Protein AF-A0A2P2BN12-F1 (afdb_monomer_lite)

Secondary structure (DSSP, 8-state):
-HHHHHHHHHHHHHHHHHHTTS-SS-HHHHHHHHHHHHHHHHHHHHHHHHHHHHHH--STTHHHHHHHHHHHHHHSHHHHHH-TTHHHHHHHHHHHHHHHHHH-

pLDDT: mean 90.37, std 5.77, range [67.19, 96.44]

Sequence (104 aa):
MLHRLGSMLFLLAIITYFFKYLKFINNKLILKLHILTGSLGSLAMIVYSITDYIKDKEVTILPVGIASLLIILSGTNKVRKKYKWLHLMSVIGFAVALAYHIIN

Structure (mmCIF, N/CA/C/O backbone):
data_AF-A0A2P2BN12-F1
#
_entry.id   AF-A0A2P2BN12-F1
#
loop_
_atom_site.group_PDB
_atom_site.id
_atom_site.type_symbol
_atom_site.label_atom_id
_atom_site.label_alt_id
_atom_site.label_comp_id
_atom_site.label_asym_id
_atom_site.label_entity_id
_atom_site.label_seq_id
_atom_site.pdbx_PDB_ins_code
_atom_site.Cartn_x
_atom_site.Cartn_y
_atom_site.Cartn_z
_atom_site.occupancy
_atom_site.B_iso_or_equiv
_atom_site.auth_seq_id
_atom_site.auth_comp_id
_atom_site.auth_asym_id
_atom_site.auth_atom_id
_atom_site.pdbx_PDB_model_num
ATOM 1 N N . MET A 1 1 ? 13.279 -8.973 -4.297 1.00 79.75 1 MET A N 1
ATOM 2 C CA . MET A 1 1 ? 13.030 -9.199 -2.847 1.00 79.75 1 MET A CA 1
ATOM 3 C C . MET A 1 1 ? 11.955 -8.263 -2.292 1.00 79.75 1 MET A C 1
ATOM 5 O O . MET A 1 1 ? 11.082 -8.743 -1.581 1.00 79.75 1 MET A O 1
ATOM 9 N N . LEU A 1 2 ? 11.973 -6.971 -2.651 1.00 84.56 2 LEU A N 1
ATOM 10 C CA . LEU A 1 2 ? 10.988 -5.975 -2.198 1.00 84.56 2 LEU A CA 1
ATOM 11 C C . LEU A 1 2 ? 9.535 -6.320 -2.561 1.00 84.56 2 LEU A C 1
ATOM 13 O O . LEU A 1 2 ? 8.687 -6.241 -1.681 1.00 84.56 2 LEU A O 1
ATOM 17 N N . HIS A 1 3 ? 9.270 -6.800 -3.785 1.00 85.00 3 HIS A N 1
ATOM 18 C CA . HIS A 1 3 ? 7.950 -7.310 -4.185 1.00 85.00 3 HIS A CA 1
ATOM 19 C C . HIS A 1 3 ? 7.377 -8.323 -3.182 1.00 85.00 3 HIS A C 1
ATOM 21 O O . HIS A 1 3 ? 6.296 -8.120 -2.640 1.00 85.00 3 HIS A O 1
ATOM 27 N N . ARG A 1 4 ? 8.146 -9.381 -2.875 1.00 86.88 4 ARG A N 1
ATOM 28 C CA . ARG A 1 4 ? 7.734 -10.456 -1.955 1.00 86.88 4 ARG A CA 1
ATOM 29 C C . ARG A 1 4 ? 7.487 -9.941 -0.537 1.00 86.88 4 ARG A C 1
ATOM 31 O O . ARG A 1 4 ? 6.558 -10.388 0.125 1.00 86.88 4 ARG A O 1
ATOM 38 N N . LEU A 1 5 ? 8.319 -9.008 -0.068 1.00 89.19 5 LEU A N 1
ATOM 39 C CA . LEU A 1 5 ? 8.147 -8.384 1.243 1.00 89.19 5 LEU A CA 1
ATOM 40 C C . LEU A 1 5 ? 6.863 -7.542 1.284 1.00 89.19 5 LEU A C 1
ATOM 42 O O . 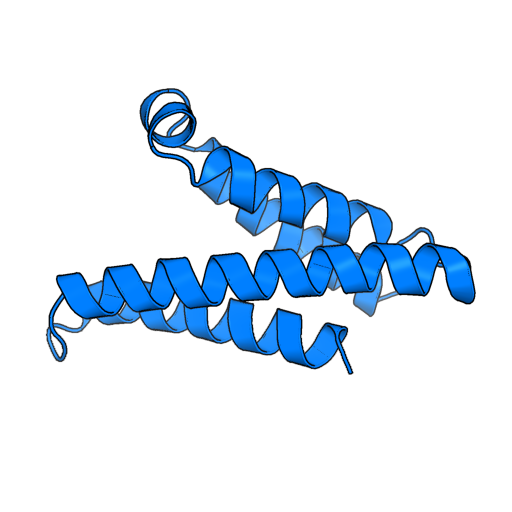LEU A 1 5 ? 6.062 -7.687 2.207 1.00 89.19 5 LEU A O 1
ATOM 46 N N . GLY A 1 6 ? 6.654 -6.693 0.275 1.00 84.75 6 GLY A N 1
ATOM 47 C CA . GLY A 1 6 ? 5.474 -5.841 0.160 1.00 84.75 6 GLY A CA 1
ATOM 48 C C . GLY A 1 6 ? 4.184 -6.654 0.074 1.00 84.75 6 GLY A C 1
ATOM 49 O O . GLY A 1 6 ? 3.256 -6.408 0.846 1.00 84.75 6 GLY A O 1
ATOM 50 N N . SER A 1 7 ? 4.149 -7.679 -0.781 1.00 85.88 7 SER A N 1
ATOM 51 C CA . SER A 1 7 ? 2.993 -8.567 -0.933 1.00 85.88 7 SER A CA 1
ATOM 52 C C . SER A 1 7 ? 2.690 -9.357 0.346 1.00 85.88 7 SER A C 1
ATOM 54 O O . SER A 1 7 ? 1.528 -9.480 0.731 1.00 85.88 7 SER A O 1
ATOM 56 N N . MET A 1 8 ? 3.718 -9.840 1.055 1.00 92.12 8 MET A N 1
ATOM 57 C CA . MET A 1 8 ? 3.550 -10.555 2.326 1.00 92.12 8 MET A CA 1
ATOM 58 C C . MET A 1 8 ? 2.989 -9.644 3.425 1.00 92.12 8 MET A C 1
ATOM 60 O O . MET A 1 8 ? 2.076 -10.040 4.150 1.00 92.12 8 MET A O 1
ATOM 64 N N . LEU A 1 9 ? 3.487 -8.410 3.535 1.00 91.94 9 LEU A N 1
ATOM 65 C CA . LEU A 1 9 ? 2.979 -7.432 4.499 1.00 91.94 9 LEU A CA 1
ATOM 66 C C . LEU A 1 9 ? 1.536 -7.012 4.189 1.00 91.94 9 LEU A C 1
ATOM 68 O O . LEU A 1 9 ? 0.733 -6.882 5.114 1.00 91.94 9 LEU A O 1
ATOM 72 N N . PHE A 1 10 ? 1.176 -6.875 2.909 1.00 88.12 10 PHE A N 1
ATOM 73 C CA . PHE A 1 10 ? -0.213 -6.652 2.496 1.00 88.12 10 PHE A CA 1
ATOM 74 C C . PHE A 1 10 ? -1.122 -7.831 2.849 1.00 88.12 10 PHE A C 1
ATOM 76 O O . PHE A 1 10 ? -2.219 -7.622 3.371 1.00 88.12 10 PHE A O 1
ATOM 83 N N . LEU A 1 11 ? -0.662 -9.065 2.635 1.00 89.50 11 LEU A N 1
ATOM 84 C CA . LEU A 1 11 ? -1.400 -10.258 3.039 1.00 89.50 11 LEU A CA 1
ATOM 85 C C . LEU A 1 11 ? -1.622 -10.284 4.559 1.00 89.50 11 LEU A C 1
ATOM 87 O O . LEU A 1 11 ? -2.746 -10.509 5.008 1.00 89.50 11 LEU A O 1
ATOM 91 N N . LEU A 1 12 ? -0.594 -9.975 5.359 1.00 90.75 12 LEU A N 1
ATOM 92 C CA . LEU A 1 12 ? -0.744 -9.835 6.812 1.00 90.75 12 LEU A CA 1
ATOM 93 C C . LEU A 1 12 ? -1.741 -8.731 7.187 1.00 90.75 12 LEU A C 1
ATOM 95 O O . LEU A 1 12 ? -2.540 -8.920 8.106 1.00 90.75 12 LEU A O 1
ATOM 99 N N . ALA A 1 13 ? -1.734 -7.595 6.488 1.00 89.00 13 ALA A N 1
ATOM 100 C CA . ALA A 1 13 ? -2.692 -6.519 6.726 1.00 89.00 13 ALA A CA 1
ATOM 101 C C . ALA A 1 13 ? -4.136 -6.988 6.475 1.00 89.00 13 ALA A C 1
ATOM 103 O O . ALA A 1 13 ? -5.032 -6.694 7.268 1.00 89.00 13 ALA A O 1
ATOM 104 N N . ILE A 1 14 ? -4.368 -7.775 5.424 1.00 87.12 14 ILE A N 1
ATOM 105 C CA . ILE A 1 14 ? -5.685 -8.354 5.130 1.00 87.12 14 ILE A CA 1
ATOM 106 C C . ILE A 1 14 ? -6.081 -9.364 6.215 1.00 87.12 14 ILE A C 1
ATOM 108 O O . ILE A 1 14 ? -7.162 -9.252 6.790 1.00 87.12 14 ILE A O 1
ATOM 112 N N . ILE A 1 15 ? -5.198 -10.303 6.562 1.00 88.81 15 ILE A N 1
ATOM 113 C CA . ILE A 1 15 ? -5.461 -11.318 7.596 1.00 88.81 15 ILE A CA 1
ATOM 114 C C . ILE A 1 15 ? -5.790 -10.656 8.941 1.00 88.81 15 ILE A C 1
ATOM 116 O O . ILE A 1 15 ? -6.784 -10.992 9.587 1.00 88.81 15 ILE A O 1
ATOM 120 N N . THR A 1 16 ? -4.994 -9.666 9.350 1.00 87.44 16 THR A N 1
ATOM 121 C CA . THR A 1 16 ? -5.221 -8.937 10.605 1.00 87.44 16 THR A CA 1
ATOM 122 C C . THR A 1 16 ? -6.538 -8.166 10.586 1.00 87.44 16 THR A C 1
ATOM 124 O O . THR A 1 16 ? -7.213 -8.121 11.610 1.00 87.44 16 THR A O 1
ATOM 127 N N . TYR A 1 17 ? -6.985 -7.637 9.443 1.00 83.62 17 TYR A N 1
ATOM 128 C CA . TYR A 1 17 ? -8.325 -7.050 9.341 1.00 83.62 17 TYR A CA 1
ATOM 129 C C . TYR A 1 17 ? -9.425 -8.066 9.692 1.00 83.62 17 TYR A C 1
ATOM 131 O O . TYR A 1 17 ? -10.339 -7.746 10.458 1.00 83.62 17 TYR A O 1
ATOM 139 N N . PHE A 1 18 ? -9.311 -9.306 9.203 1.00 84.56 18 PHE A N 1
ATOM 140 C CA . PHE A 1 18 ? -10.283 -10.366 9.483 1.00 84.56 18 PHE A CA 1
ATOM 1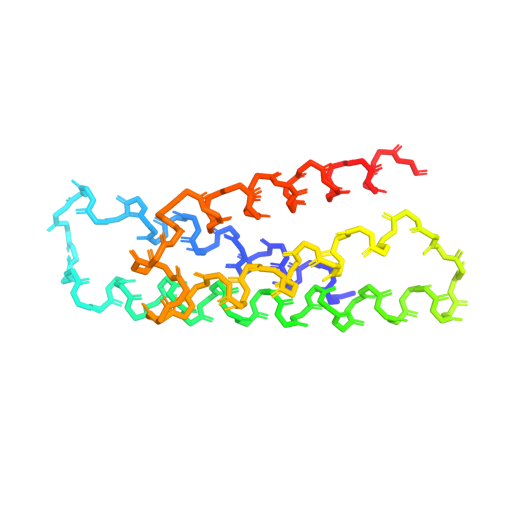41 C C . PHE A 1 18 ? -10.270 -10.842 10.942 1.00 84.56 18 PHE A C 1
ATOM 143 O O . PHE A 1 18 ? -11.317 -11.210 11.478 1.00 84.56 18 PHE A O 1
ATOM 150 N N . PHE A 1 19 ? -9.134 -10.759 11.640 1.00 83.75 19 PHE A N 1
ATOM 151 C CA . PHE A 1 19 ? -9.054 -11.130 13.060 1.00 83.75 19 PHE A CA 1
ATOM 152 C C . PHE A 1 19 ? -9.964 -10.297 13.969 1.00 83.75 19 PHE A C 1
ATOM 154 O O . PHE A 1 19 ? -10.376 -10.784 15.022 1.00 83.75 19 PHE A O 1
ATOM 161 N N . LYS A 1 20 ? -10.369 -9.094 13.540 1.00 72.81 20 LYS A N 1
ATOM 162 C CA . LYS A 1 20 ? -11.393 -8.294 14.230 1.00 72.81 20 LYS A CA 1
ATOM 163 C C . LYS A 1 20 ? -12.719 -9.053 14.408 1.00 72.81 20 LYS A C 1
ATOM 165 O O . LYS A 1 20 ? -13.433 -8.812 15.379 1.00 72.81 20 LYS A O 1
ATOM 170 N N . TYR A 1 21 ? -13.061 -9.950 13.484 1.00 78.00 21 TYR A N 1
ATOM 171 C CA . TYR A 1 21 ? -14.327 -10.688 13.505 1.00 78.00 21 TYR A CA 1
ATOM 172 C C . TYR A 1 21 ? -14.267 -11.961 14.351 1.00 78.00 21 TYR A C 1
ATOM 174 O O . TYR A 1 21 ? -15.305 -12.446 14.791 1.00 78.00 21 TYR A O 1
ATOM 182 N N . LEU A 1 22 ? -13.069 -12.481 14.622 1.00 74.12 22 LEU A N 1
ATOM 183 C CA . LEU A 1 22 ? -12.903 -13.790 15.247 1.00 74.12 22 LEU A CA 1
ATOM 184 C C . LEU A 1 22 ? -12.835 -13.749 16.787 1.00 74.12 22 LEU A C 1
ATOM 186 O O . LEU A 1 22 ? -12.726 -14.795 17.408 1.00 74.12 22 LEU A O 1
ATOM 190 N N . LYS A 1 23 ? -12.921 -12.574 17.432 1.00 69.62 23 LYS A N 1
ATOM 191 C CA . LYS A 1 23 ? -12.880 -12.363 18.906 1.00 69.62 23 LYS A CA 1
ATOM 192 C C . LYS A 1 23 ? -11.691 -12.990 19.674 1.00 69.62 23 LYS A C 1
ATOM 194 O O . LYS A 1 23 ? -11.585 -12.753 20.872 1.00 69.62 23 LYS A O 1
ATOM 199 N N . PHE A 1 24 ? -10.775 -13.714 19.029 1.00 67.19 24 PHE A N 1
ATOM 200 C CA . PHE A 1 24 ? -9.653 -14.399 19.686 1.00 67.19 24 PHE A CA 1
ATOM 201 C C . PHE A 1 24 ? -8.555 -13.457 20.210 1.00 67.19 24 PHE A C 1
ATOM 203 O O . PHE A 1 24 ? -7.754 -13.864 21.045 1.00 67.19 24 PHE A O 1
ATOM 210 N N . ILE A 1 25 ? -8.474 -12.213 19.720 1.00 76.56 25 ILE A N 1
ATOM 211 C CA . ILE A 1 25 ? -7.363 -11.287 20.004 1.00 76.56 25 ILE A CA 1
ATOM 212 C C . ILE A 1 25 ? -7.908 -9.889 20.336 1.00 76.56 25 ILE A C 1
ATOM 214 O O . ILE A 1 25 ? -8.961 -9.472 19.856 1.00 76.56 25 ILE A O 1
ATOM 218 N N . ASN A 1 26 ? -7.170 -9.130 21.152 1.00 85.88 26 ASN A N 1
ATOM 219 C CA . ASN A 1 26 ? -7.490 -7.744 21.490 1.00 85.88 26 ASN A CA 1
ATOM 220 C C . ASN A 1 26 ? -7.620 -6.854 20.233 1.00 85.88 26 ASN A C 1
ATOM 222 O O . ASN A 1 26 ? -6.644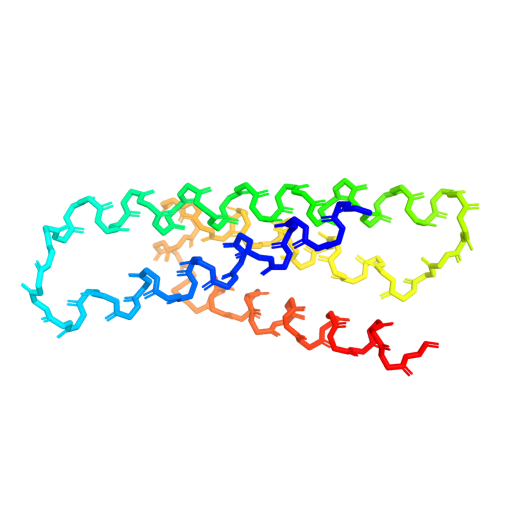 -6.604 19.520 1.00 85.88 26 ASN A O 1
ATOM 226 N N . ASN A 1 27 ? -8.812 -6.285 20.027 1.00 83.69 27 ASN A N 1
ATOM 227 C CA . ASN A 1 27 ? -9.135 -5.407 18.897 1.00 83.69 27 ASN A CA 1
ATOM 228 C C . ASN A 1 27 ? -8.187 -4.203 18.737 1.00 83.69 27 ASN A C 1
ATOM 230 O O . ASN A 1 27 ? -7.918 -3.786 17.609 1.00 83.69 27 ASN A O 1
ATOM 234 N N . LYS A 1 28 ? -7.658 -3.635 19.833 1.00 87.88 28 LYS A N 1
ATOM 235 C CA . LYS A 1 28 ? -6.699 -2.515 19.758 1.00 87.88 28 LYS A CA 1
ATOM 236 C C . LYS A 1 28 ? -5.354 -2.964 19.185 1.00 87.88 28 LYS A C 1
ATOM 238 O O . LYS A 1 28 ? -4.748 -2.222 18.415 1.00 87.88 28 LYS A O 1
ATOM 243 N N . LEU A 1 29 ? -4.893 -4.158 19.561 1.00 88.81 29 LEU A N 1
ATOM 244 C CA . LEU A 1 29 ? -3.643 -4.728 19.059 1.00 88.81 29 LEU A CA 1
ATOM 245 C C . LEU A 1 29 ? -3.774 -5.090 17.577 1.00 88.81 29 LEU A C 1
ATOM 247 O O . LEU A 1 29 ? -2.923 -4.698 16.785 1.00 88.81 29 LEU A O 1
ATOM 251 N N . ILE A 1 30 ? -4.876 -5.747 17.198 1.00 88.00 30 ILE A N 1
ATOM 252 C CA . ILE A 1 30 ? -5.183 -6.077 15.799 1.00 88.00 30 ILE A CA 1
ATOM 253 C C . ILE A 1 30 ? -5.160 -4.823 14.924 1.00 88.00 30 ILE A C 1
ATOM 255 O O . ILE A 1 30 ? -4.518 -4.810 13.878 1.00 88.00 30 ILE A O 1
ATOM 259 N N . LEU A 1 31 ? -5.825 -3.749 15.363 1.00 88.50 31 LEU A N 1
ATOM 260 C CA . LEU A 1 31 ? -5.866 -2.503 14.605 1.00 88.50 31 LEU A CA 1
ATOM 261 C C . LEU A 1 31 ? -4.465 -1.906 14.411 1.00 88.50 31 LEU A C 1
ATOM 263 O O . LEU A 1 31 ? -4.145 -1.453 13.314 1.00 88.50 31 LEU A O 1
ATOM 267 N N . LYS A 1 32 ? -3.622 -1.926 15.452 1.00 90.94 32 LYS A N 1
ATOM 268 C CA . LYS A 1 32 ? -2.228 -1.469 15.346 1.00 90.94 32 LYS A CA 1
ATOM 269 C C . LYS A 1 32 ? -1.435 -2.313 14.348 1.00 90.94 32 LYS A C 1
ATOM 271 O O . LYS A 1 32 ? -0.736 -1.744 13.518 1.00 90.94 32 LYS A O 1
ATOM 276 N N . LEU A 1 33 ? -1.572 -3.639 14.400 1.00 90.75 33 LEU A N 1
ATOM 277 C CA . LEU A 1 33 ? -0.888 -4.551 13.480 1.00 90.75 33 LEU A CA 1
ATOM 278 C C . LEU A 1 33 ? -1.345 -4.354 12.034 1.00 90.75 33 LEU A C 1
ATOM 280 O O . LEU A 1 33 ? -0.500 -4.263 11.150 1.00 90.75 33 LEU A O 1
ATOM 284 N N . HIS A 1 34 ? -2.649 -4.216 11.797 1.00 91.50 34 HIS A N 1
ATOM 285 C CA . HIS A 1 34 ? -3.210 -3.942 10.474 1.00 91.50 34 HIS A CA 1
ATOM 286 C C . HIS A 1 34 ? -2.647 -2.648 9.874 1.00 91.50 34 HIS A C 1
ATOM 288 O O . HIS A 1 34 ? -2.176 -2.639 8.739 1.00 91.50 34 HIS A O 1
ATOM 294 N N . ILE A 1 35 ? -2.637 -1.563 10.656 1.00 91.06 35 ILE A N 1
ATOM 295 C CA . ILE A 1 35 ? -2.101 -0.273 10.203 1.00 91.06 35 ILE A CA 1
ATOM 296 C C . ILE A 1 35 ? -0.596 -0.379 9.938 1.00 91.06 35 ILE A C 1
ATOM 298 O O . ILE A 1 35 ? -0.126 0.109 8.911 1.00 91.06 35 ILE A O 1
ATOM 302 N N . LEU A 1 36 ? 0.157 -1.018 10.839 1.00 93.12 36 LEU A N 1
ATOM 303 C CA . LEU A 1 36 ? 1.608 -1.149 10.720 1.00 93.12 36 LEU A CA 1
ATOM 304 C C . LEU A 1 36 ? 1.992 -1.963 9.479 1.00 93.12 36 LEU A C 1
ATOM 306 O O . LEU A 1 36 ? 2.767 -1.495 8.649 1.00 93.12 36 LEU A O 1
ATOM 310 N N . THR A 1 37 ? 1.422 -3.159 9.340 1.00 93.19 37 THR A N 1
ATOM 311 C CA . THR A 1 37 ? 1.704 -4.065 8.218 1.00 93.19 37 THR A CA 1
ATOM 312 C C . THR A 1 37 ? 1.241 -3.471 6.891 1.00 93.19 37 THR A C 1
ATOM 314 O O . THR A 1 37 ? 2.012 -3.477 5.936 1.00 93.19 37 THR A O 1
ATOM 317 N N . GLY A 1 38 ? 0.057 -2.850 6.837 1.00 92.69 38 GLY A N 1
ATOM 318 C CA . GLY A 1 38 ? -0.435 -2.183 5.628 1.00 92.69 38 GLY A CA 1
ATOM 319 C C . GLY A 1 38 ? 0.414 -0.978 5.209 1.00 92.69 38 GLY A C 1
ATOM 320 O O . GLY A 1 38 ? 0.681 -0.797 4.020 1.00 92.69 38 GLY A O 1
ATOM 321 N N . SER A 1 39 ? 0.898 -0.181 6.168 1.00 93.69 39 SER A N 1
ATOM 322 C CA . SER A 1 39 ? 1.760 0.977 5.878 1.00 93.69 39 SER A CA 1
ATOM 323 C C . SER A 1 39 ? 3.142 0.546 5.390 1.00 93.69 39 SER A C 1
ATOM 325 O O . SER A 1 39 ? 3.619 1.060 4.380 1.00 93.69 39 SER A O 1
ATOM 327 N N . LEU A 1 40 ? 3.770 -0.423 6.069 1.00 95.19 40 LEU A N 1
ATOM 328 C CA . LEU A 1 40 ? 5.070 -0.960 5.658 1.00 95.19 40 LEU A CA 1
ATOM 329 C C . LEU A 1 40 ? 4.981 -1.680 4.307 1.00 95.19 40 LEU A C 1
ATOM 331 O O . LEU A 1 40 ? 5.861 -1.502 3.469 1.00 95.19 40 LEU A O 1
ATOM 335 N N . GLY A 1 41 ? 3.903 -2.435 4.070 1.00 94.38 41 GLY A N 1
ATOM 336 C CA . GLY A 1 41 ? 3.629 -3.065 2.779 1.00 94.38 41 GLY A CA 1
ATOM 337 C C . GLY A 1 41 ? 3.503 -2.032 1.661 1.00 94.38 41 GLY A C 1
ATOM 338 O O . GLY A 1 41 ? 4.192 -2.139 0.651 1.00 94.38 41 GLY A O 1
ATOM 339 N N . SER A 1 42 ? 2.708 -0.978 1.874 1.00 94.88 42 SER A N 1
ATOM 340 C CA . SER A 1 42 ? 2.558 0.121 0.908 1.00 94.88 42 SER A CA 1
ATOM 341 C C . SER A 1 42 ? 3.894 0.808 0.615 1.00 94.88 42 SER A C 1
ATOM 343 O O . SER A 1 42 ? 4.223 1.048 -0.543 1.00 94.88 42 SER A O 1
ATOM 345 N N . LEU A 1 43 ? 4.702 1.078 1.644 1.00 95.75 43 LEU A N 1
ATOM 346 C CA . LEU A 1 43 ? 6.019 1.692 1.474 1.00 95.75 43 LEU A CA 1
ATOM 347 C C . LEU A 1 43 ? 6.971 0.796 0.668 1.00 95.75 43 LEU A C 1
ATOM 349 O O . LEU A 1 43 ? 7.624 1.275 -0.258 1.00 95.75 43 LEU A O 1
ATOM 353 N N . ALA A 1 44 ? 7.016 -0.502 0.976 1.00 95.31 44 ALA A N 1
ATOM 354 C CA . ALA A 1 44 ? 7.832 -1.460 0.236 1.00 95.31 44 ALA A CA 1
ATOM 355 C C . ALA A 1 44 ? 7.434 -1.518 -1.246 1.00 95.31 44 ALA A C 1
ATOM 357 O O . ALA A 1 44 ? 8.313 -1.569 -2.102 1.00 95.31 44 ALA A O 1
ATOM 358 N N . MET A 1 45 ? 6.135 -1.448 -1.551 1.00 95.62 45 MET A N 1
ATOM 359 C CA . MET A 1 45 ? 5.628 -1.453 -2.927 1.00 95.62 45 MET A CA 1
ATOM 360 C C . MET A 1 45 ? 5.922 -0.153 -3.683 1.00 95.62 45 MET A C 1
ATOM 362 O O . MET A 1 45 ? 6.167 -0.196 -4.885 1.00 95.62 45 MET A O 1
ATOM 366 N N . ILE A 1 46 ? 5.970 0.992 -2.996 1.00 96.38 46 ILE A N 1
ATOM 367 C CA . ILE A 1 46 ? 6.420 2.259 -3.593 1.00 96.38 46 ILE A CA 1
ATOM 368 C C . ILE A 1 46 ? 7.896 2.163 -3.979 1.00 96.38 46 ILE A C 1
ATOM 370 O O . ILE A 1 46 ? 8.255 2.452 -5.118 1.00 96.38 46 ILE A O 1
ATOM 374 N N . VAL A 1 47 ? 8.748 1.726 -3.046 1.00 95.81 47 VAL A N 1
ATOM 375 C CA . VAL A 1 47 ? 10.188 1.577 -3.305 1.00 95.81 47 VAL A CA 1
ATOM 376 C C . VAL A 1 47 ? 10.427 0.554 -4.413 1.00 95.81 47 VAL A C 1
ATOM 378 O O . VAL A 1 47 ? 11.235 0.797 -5.306 1.00 95.81 47 VAL A O 1
ATOM 381 N N . TYR A 1 48 ? 9.697 -0.561 -4.381 1.00 93.94 48 TYR A N 1
ATOM 382 C CA . TYR A 1 48 ? 9.727 -1.576 -5.427 1.00 93.94 48 TYR A CA 1
ATOM 383 C C . TYR A 1 48 ? 9.386 -0.987 -6.802 1.00 93.94 48 TYR A C 1
ATOM 385 O O . TYR A 1 48 ? 10.189 -1.098 -7.720 1.00 93.94 48 TYR A O 1
ATOM 393 N N . SER A 1 49 ? 8.265 -0.268 -6.905 1.00 95.44 49 SER A N 1
ATOM 394 C CA . SER A 1 49 ? 7.815 0.361 -8.150 1.00 95.44 49 SER A CA 1
ATOM 395 C C . SER A 1 49 ? 8.830 1.348 -8.723 1.00 95.44 49 SER A C 1
ATOM 397 O O . SER A 1 49 ? 9.113 1.323 -9.918 1.00 95.44 49 SER A O 1
ATOM 399 N N . ILE A 1 50 ? 9.441 2.175 -7.871 1.00 95.62 50 ILE A N 1
ATOM 400 C CA . ILE A 1 50 ? 10.486 3.113 -8.298 1.00 95.62 50 ILE A CA 1
ATOM 401 C C . ILE A 1 50 ? 11.734 2.361 -8.777 1.00 95.62 50 ILE A C 1
ATOM 403 O O . ILE A 1 50 ? 12.324 2.734 -9.790 1.00 95.62 50 ILE A O 1
ATOM 407 N N . THR A 1 51 ? 12.141 1.315 -8.054 1.00 94.12 51 THR A N 1
ATOM 408 C CA . THR A 1 51 ? 13.363 0.559 -8.363 1.00 94.12 51 THR A CA 1
ATOM 409 C C . THR A 1 51 ? 13.246 -0.151 -9.709 1.00 94.12 51 THR A C 1
ATOM 411 O O . THR A 1 51 ? 14.122 0.036 -10.555 1.00 94.12 51 THR A O 1
ATOM 414 N N . ASP A 1 52 ? 12.158 -0.890 -9.936 1.00 92.75 52 ASP A N 1
ATOM 415 C CA . ASP A 1 52 ? 11.943 -1.645 -11.179 1.00 92.75 52 ASP A CA 1
ATOM 416 C C . ASP A 1 52 ? 11.726 -0.704 -12.371 1.00 92.75 52 ASP A C 1
ATOM 418 O O . ASP A 1 52 ? 12.295 -0.913 -13.443 1.00 92.75 52 ASP A O 1
ATOM 422 N N . TYR A 1 53 ? 11.021 0.417 -12.182 1.00 94.00 53 TYR A N 1
ATOM 423 C CA . TYR A 1 53 ? 10.888 1.415 -13.243 1.00 94.00 53 TYR A CA 1
ATOM 424 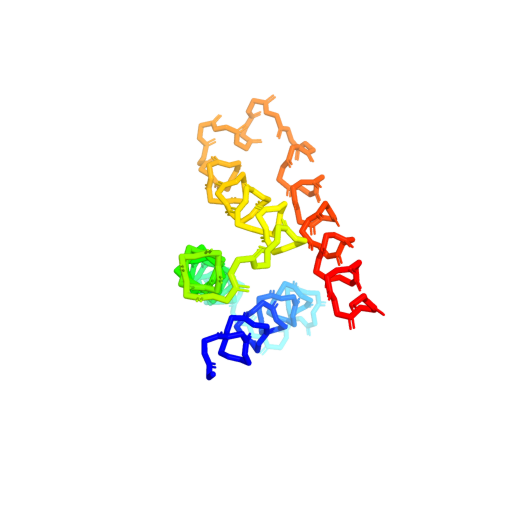C C . TYR A 1 53 ? 12.236 2.034 -13.646 1.00 94.00 53 TYR A C 1
ATOM 426 O O . TYR A 1 53 ? 12.517 2.219 -14.832 1.00 94.00 53 TYR A O 1
ATOM 434 N N . ILE A 1 54 ? 13.096 2.377 -12.679 1.00 95.50 54 ILE A N 1
ATOM 435 C CA . ILE A 1 54 ? 14.398 2.985 -12.984 1.00 95.50 54 ILE A CA 1
ATOM 436 C C . ILE A 1 54 ? 15.319 1.971 -13.661 1.00 95.50 54 ILE A C 1
ATOM 438 O O . ILE A 1 54 ? 15.945 2.318 -14.672 1.00 95.50 54 ILE A O 1
ATOM 442 N N . LYS A 1 55 ? 15.401 0.763 -13.098 1.00 93.56 55 LYS A N 1
ATOM 443 C CA . LYS A 1 55 ? 16.377 -0.261 -13.469 1.00 93.56 55 LYS A CA 1
ATOM 444 C C . LYS A 1 55 ? 15.969 -1.036 -14.720 1.00 93.56 55 LYS A C 1
ATOM 446 O O . LYS A 1 55 ? 16.764 -1.126 -15.649 1.00 93.56 55 LYS A O 1
ATOM 451 N N . ASP A 1 56 ? 14.740 -1.533 -14.743 1.00 89.62 56 ASP A N 1
ATOM 452 C CA . ASP A 1 56 ? 14.269 -2.508 -15.729 1.00 89.62 56 ASP A CA 1
ATOM 453 C C . ASP A 1 56 ? 13.266 -1.883 -16.725 1.00 89.62 56 ASP A C 1
ATOM 455 O O . ASP A 1 56 ? 12.830 -2.530 -17.671 1.00 89.62 56 ASP A O 1
ATOM 459 N N . LYS A 1 57 ? 12.948 -0.584 -16.566 1.00 91.75 57 LYS A N 1
ATOM 460 C CA . LYS A 1 57 ? 12.012 0.185 -17.417 1.00 91.75 57 LYS A CA 1
ATOM 461 C C . LYS A 1 57 ? 10.610 -0.419 -17.487 1.00 91.75 57 LYS A C 1
ATOM 463 O O . LYS A 1 57 ? 9.846 -0.117 -18.403 1.00 91.75 57 LYS A O 1
ATOM 468 N N . GLU A 1 58 ? 10.239 -1.212 -16.488 1.00 89.44 58 GLU A N 1
ATOM 469 C CA . GLU A 1 58 ? 8.912 -1.800 -16.398 1.00 89.44 58 GLU A CA 1
ATOM 470 C C . GLU A 1 58 ? 7.886 -0.715 -16.068 1.00 89.44 58 GLU A C 1
ATOM 472 O O . GLU A 1 58 ? 7.857 -0.148 -14.980 1.00 89.44 58 GLU A O 1
ATOM 477 N N . VAL A 1 59 ? 7.030 -0.385 -17.031 1.00 92.50 59 VAL A N 1
ATOM 478 C CA . VAL A 1 59 ? 6.001 0.655 -16.857 1.00 92.50 59 VAL A CA 1
ATOM 479 C C . VAL A 1 59 ? 4.778 0.101 -16.120 1.00 92.50 59 VAL A C 1
ATOM 481 O O . VAL A 1 59 ? 4.084 0.836 -15.414 1.00 92.50 59 VAL A O 1
ATOM 484 N N . THR A 1 60 ? 4.526 -1.206 -16.232 1.00 92.62 60 THR A N 1
ATOM 485 C CA . THR A 1 60 ? 3.363 -1.884 -15.637 1.00 92.62 60 THR A CA 1
ATOM 486 C C . THR A 1 60 ? 3.373 -1.861 -14.105 1.00 92.62 60 THR A C 1
ATOM 488 O O . THR A 1 60 ? 2.307 -1.977 -13.503 1.00 92.62 60 THR A O 1
ATOM 491 N N . ILE A 1 61 ? 4.528 -1.624 -13.465 1.00 92.88 61 ILE A N 1
ATOM 492 C CA . ILE A 1 61 ? 4.649 -1.495 -12.004 1.00 92.88 61 ILE A CA 1
ATOM 493 C C . ILE A 1 61 ? 4.278 -0.099 -11.473 1.00 92.88 61 ILE A C 1
ATOM 495 O O . ILE A 1 61 ? 3.987 0.065 -10.284 1.00 92.88 61 ILE A O 1
ATOM 499 N N . LEU A 1 62 ? 4.259 0.941 -12.313 1.00 94.50 62 LEU A N 1
ATOM 500 C CA . LEU A 1 62 ? 3.963 2.311 -11.866 1.00 94.50 62 LEU A CA 1
ATOM 501 C C . LEU A 1 62 ? 2.554 2.466 -11.262 1.00 94.50 62 LEU A C 1
ATOM 503 O O . LEU A 1 62 ? 2.437 3.074 -10.191 1.00 94.50 62 LEU A O 1
ATOM 507 N N . PRO A 1 63 ? 1.484 1.884 -11.848 1.00 95.69 63 PRO A N 1
ATOM 508 C CA . PRO A 1 63 ? 0.158 1.886 -11.232 1.00 95.69 63 PRO A CA 1
ATOM 509 C C . PRO A 1 63 ? 0.140 1.288 -9.817 1.00 95.69 63 PRO A C 1
ATOM 511 O O . PRO A 1 63 ? -0.589 1.779 -8.955 1.00 95.69 63 PRO A O 1
ATOM 514 N N . VAL A 1 64 ? 0.980 0.282 -9.543 1.00 95.19 64 VAL A N 1
ATOM 515 C CA . VAL A 1 64 ? 1.106 -0.343 -8.215 1.00 95.19 64 VAL A CA 1
ATOM 516 C C . VAL A 1 64 ? 1.680 0.641 -7.193 1.00 95.19 64 VAL A C 1
ATOM 518 O O . VAL A 1 64 ? 1.160 0.760 -6.077 1.00 95.19 64 VAL A O 1
ATOM 521 N N . GLY A 1 65 ? 2.714 1.393 -7.578 1.00 95.25 65 GLY A N 1
ATOM 522 C CA . GLY A 1 65 ? 3.297 2.453 -6.753 1.00 95.25 65 GLY A CA 1
ATOM 523 C C . GLY A 1 65 ? 2.300 3.579 -6.463 1.00 95.25 65 GLY A C 1
ATOM 524 O O . GLY A 1 65 ? 2.138 3.987 -5.310 1.00 95.25 65 GLY A O 1
ATOM 525 N N . ILE A 1 66 ? 1.563 4.029 -7.485 1.00 96.12 66 ILE A N 1
ATOM 526 C CA . ILE A 1 66 ? 0.533 5.074 -7.346 1.00 96.12 66 ILE A CA 1
ATOM 527 C C . ILE A 1 66 ? -0.589 4.611 -6.409 1.00 96.12 66 ILE A C 1
ATOM 529 O O . ILE A 1 66 ? -0.963 5.336 -5.484 1.00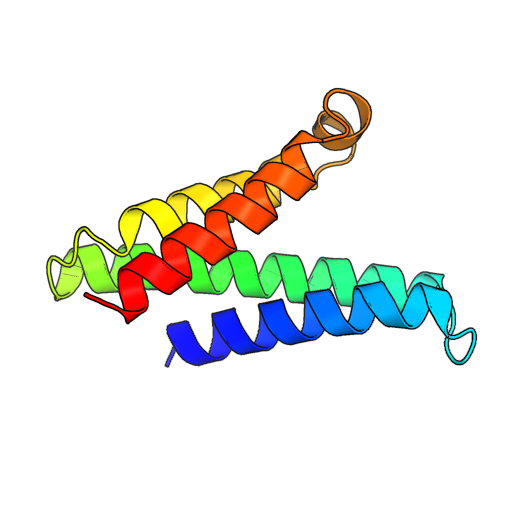 96.12 66 ILE A O 1
ATOM 533 N N . ALA A 1 67 ? -1.105 3.395 -6.595 1.00 96.44 67 ALA A N 1
ATOM 534 C CA . ALA A 1 67 ? -2.143 2.851 -5.727 1.00 96.44 67 ALA A CA 1
ATOM 535 C C . ALA A 1 67 ? -1.654 2.710 -4.273 1.00 96.44 67 ALA A C 1
ATOM 537 O O . ALA A 1 67 ? -2.383 3.049 -3.341 1.00 96.44 67 ALA A O 1
ATOM 538 N N . SER A 1 68 ? -0.394 2.313 -4.071 1.00 95.50 68 SER A N 1
ATOM 539 C CA . SER A 1 68 ? 0.229 2.235 -2.742 1.00 95.50 68 SER A CA 1
ATOM 540 C C . SER A 1 68 ? 0.305 3.599 -2.044 1.00 95.50 68 SER A C 1
ATOM 542 O O . SER A 1 68 ? -0.019 3.710 -0.859 1.00 95.50 68 SER A O 1
ATOM 544 N N . LEU A 1 69 ? 0.650 4.667 -2.773 1.00 96.06 69 LEU A N 1
ATOM 545 C CA . LEU A 1 69 ? 0.601 6.039 -2.248 1.00 96.06 69 LEU A CA 1
ATOM 546 C C . LEU A 1 69 ? -0.824 6.440 -1.850 1.00 96.06 69 LEU A C 1
ATOM 548 O O . LEU A 1 69 ? -1.040 6.998 -0.769 1.00 96.06 69 LEU A O 1
ATOM 552 N N . LEU A 1 70 ? -1.809 6.120 -2.692 1.00 95.38 70 LEU A N 1
ATOM 553 C CA . LEU A 1 70 ? -3.213 6.403 -2.404 1.00 95.38 70 LEU A CA 1
ATOM 554 C C . LEU A 1 70 ? -3.704 5.663 -1.155 1.00 95.38 70 LEU A C 1
ATOM 556 O O . LEU A 1 70 ? -4.475 6.241 -0.388 1.00 95.38 70 LEU A O 1
ATOM 560 N N . ILE A 1 71 ? -3.251 4.433 -0.898 1.00 94.69 71 ILE A N 1
ATOM 561 C CA . ILE A 1 71 ? -3.574 3.681 0.327 1.00 94.69 71 ILE A CA 1
ATOM 562 C C . ILE A 1 71 ? -3.078 4.428 1.570 1.00 94.69 71 ILE A C 1
ATOM 564 O O . ILE A 1 71 ? -3.861 4.625 2.504 1.00 94.69 71 ILE A O 1
ATOM 568 N N . ILE A 1 72 ? -1.832 4.917 1.563 1.00 93.69 72 ILE A N 1
ATOM 569 C CA . ILE A 1 72 ? -1.263 5.686 2.684 1.00 93.69 72 ILE A CA 1
ATOM 570 C C . ILE A 1 72 ? -2.063 6.975 2.914 1.00 93.69 72 ILE A C 1
ATOM 572 O O . ILE A 1 72 ? -2.522 7.237 4.029 1.00 93.69 72 ILE A O 1
ATOM 576 N N . LEU A 1 73 ? -2.283 7.765 1.859 1.00 93.75 73 LEU A N 1
ATOM 577 C CA . LEU A 1 73 ? -2.978 9.054 1.956 1.00 93.75 73 LEU A CA 1
ATOM 578 C C . LEU A 1 73 ? -4.429 8.889 2.427 1.00 93.75 73 LEU A C 1
ATOM 580 O O . LEU A 1 73 ? -4.886 9.591 3.337 1.00 93.75 73 LEU A O 1
ATOM 584 N N . SER A 1 74 ? -5.145 7.931 1.839 1.00 93.75 74 SER A N 1
ATOM 585 C CA . SER A 1 74 ? -6.540 7.630 2.180 1.00 93.75 74 SER A CA 1
ATOM 586 C C . SER A 1 74 ? -6.708 6.991 3.559 1.00 93.75 74 SER A C 1
ATOM 588 O O . SER A 1 74 ? -7.773 7.136 4.162 1.00 93.75 74 SER A O 1
ATOM 590 N N . GLY A 1 75 ? -5.668 6.338 4.086 1.00 88.25 75 GLY A N 1
ATOM 591 C CA . GLY A 1 75 ? -5.652 5.753 5.427 1.00 88.25 75 GLY A CA 1
ATOM 592 C C . GLY A 1 75 ? -5.595 6.785 6.559 1.00 88.25 75 GLY A C 1
ATOM 593 O O . GLY A 1 75 ? -5.933 6.467 7.701 1.00 88.25 75 GLY A O 1
ATOM 594 N N . THR A 1 76 ? -5.221 8.036 6.265 1.00 91.69 76 THR A N 1
ATOM 595 C CA . THR A 1 76 ? -5.152 9.103 7.275 1.00 91.69 76 THR A CA 1
ATOM 596 C C . THR A 1 76 ? -6.533 9.461 7.834 1.00 91.69 76 THR A C 1
ATOM 598 O O . THR A 1 76 ? -7.534 9.502 7.117 1.00 91.69 76 THR A O 1
ATOM 601 N N . ASN A 1 77 ? -6.600 9.803 9.127 1.00 87.75 77 ASN A N 1
ATOM 602 C CA . ASN A 1 77 ? -7.868 10.127 9.800 1.00 87.75 77 ASN A CA 1
ATOM 603 C C . ASN A 1 77 ? -8.659 11.247 9.103 1.00 87.75 77 ASN A C 1
ATOM 605 O O . ASN A 1 77 ? -9.886 11.179 9.036 1.00 87.75 77 ASN A O 1
ATOM 609 N N . LYS A 1 78 ? -7.969 12.270 8.583 1.00 91.62 78 LYS A N 1
ATOM 610 C CA . LYS A 1 78 ? -8.594 13.402 7.885 1.00 91.62 78 LYS A CA 1
ATOM 611 C C . LYS A 1 78 ? -9.288 12.948 6.598 1.00 91.62 78 LYS A C 1
ATOM 613 O O . LYS A 1 78 ? -10.451 13.283 6.381 1.00 91.62 78 LYS A O 1
ATOM 618 N N . VAL A 1 79 ? -8.594 12.170 5.768 1.00 90.94 79 VAL A N 1
ATOM 619 C CA . VAL A 1 79 ? -9.103 11.730 4.461 1.00 90.94 79 VAL A CA 1
ATOM 620 C C . VAL A 1 79 ? -10.157 10.641 4.633 1.00 90.94 79 VAL A C 1
ATOM 622 O O . VAL A 1 79 ? -11.235 10.758 4.058 1.00 90.94 79 VAL A O 1
ATOM 625 N N . ARG A 1 80 ? -9.918 9.653 5.502 1.00 88.19 80 ARG A N 1
ATOM 626 C CA . ARG A 1 80 ? -10.855 8.552 5.772 1.00 88.19 80 ARG A CA 1
ATOM 627 C C . ARG A 1 80 ? -12.213 9.025 6.298 1.00 88.19 80 ARG A C 1
ATOM 629 O O . ARG A 1 80 ? -13.239 8.448 5.943 1.00 88.19 80 ARG A O 1
ATOM 636 N N . LYS A 1 81 ? -12.244 10.070 7.138 1.00 90.62 81 LYS A N 1
ATOM 637 C CA . LYS A 1 81 ? -13.505 10.656 7.634 1.00 90.62 81 LYS A CA 1
ATOM 638 C C . LYS A 1 81 ? -14.299 11.342 6.521 1.00 90.62 81 LYS A C 1
ATOM 640 O O . LYS A 1 81 ? -15.520 11.221 6.502 1.00 90.62 81 LYS A O 1
ATOM 645 N N . LYS A 1 82 ? -13.614 12.043 5.611 1.00 94.00 82 LYS A N 1
ATOM 646 C CA . LYS A 1 82 ? -14.239 12.783 4.505 1.00 94.00 82 LYS A CA 1
ATOM 647 C C . LYS A 1 82 ? -14.661 11.862 3.353 1.00 94.00 82 LYS A C 1
ATOM 649 O O . LYS A 1 82 ? -15.751 12.019 2.819 1.00 94.00 82 LYS A O 1
ATOM 654 N N . TYR A 1 83 ? -13.831 10.879 3.010 1.00 91.88 83 TYR A N 1
ATOM 655 C CA . TYR A 1 83 ? -14.026 9.970 1.881 1.00 91.88 83 TYR A CA 1
ATOM 656 C C . TYR A 1 83 ? -13.989 8.513 2.351 1.00 91.88 83 TYR A C 1
ATOM 658 O O . TYR A 1 83 ? -12.979 7.819 2.231 1.00 91.88 83 TYR A O 1
ATOM 666 N N . LYS A 1 84 ? -15.119 8.044 2.890 1.00 86.69 84 LYS A N 1
ATOM 667 C CA . LYS A 1 84 ? -15.232 6.726 3.544 1.00 86.69 84 LYS A CA 1
ATOM 668 C C . LYS A 1 84 ? -14.821 5.549 2.647 1.00 86.69 84 LYS A C 1
ATOM 670 O O . LYS A 1 84 ? -14.258 4.583 3.149 1.00 86.69 84 LYS A O 1
ATOM 675 N N . TRP A 1 85 ? -15.081 5.646 1.342 1.00 91.94 85 TRP A N 1
ATOM 676 C CA . TRP A 1 85 ? -14.833 4.576 0.367 1.00 91.94 85 TRP A CA 1
ATOM 677 C C . TRP A 1 85 ? -13.477 4.665 -0.330 1.00 91.94 85 TRP A C 1
ATOM 679 O O . TRP A 1 85 ? -13.026 3.671 -0.892 1.00 91.94 85 TRP A O 1
ATOM 689 N N . LEU A 1 86 ? -12.804 5.820 -0.270 1.00 93.62 86 LEU A N 1
ATOM 690 C CA . LEU A 1 86 ? -11.570 6.048 -1.022 1.00 93.62 86 LEU A CA 1
ATOM 691 C C . LEU A 1 86 ? -10.486 5.045 -0.630 1.00 93.62 86 LEU A C 1
ATOM 693 O O . LEU A 1 86 ? -9.816 4.507 -1.497 1.00 93.62 86 LEU A O 1
ATOM 697 N N . HIS A 1 87 ? -10.357 4.744 0.663 1.00 92.44 87 HIS A N 1
ATOM 698 C CA . HIS A 1 87 ? -9.353 3.792 1.128 1.00 92.44 87 HIS A CA 1
ATOM 699 C C . HIS A 1 87 ? -9.578 2.384 0.577 1.00 92.44 87 HIS A C 1
ATOM 701 O O . HIS A 1 87 ? -8.640 1.759 0.093 1.00 92.44 87 HIS A O 1
ATOM 707 N N . LEU A 1 88 ? -10.826 1.910 0.583 1.00 91.12 88 LEU A N 1
ATOM 708 C CA . LEU A 1 88 ? -11.160 0.603 0.024 1.00 91.12 88 LEU A CA 1
ATOM 709 C C . LEU A 1 88 ? -10.914 0.565 -1.489 1.00 91.12 88 LEU A C 1
ATOM 711 O O . LEU A 1 88 ? -10.332 -0.396 -1.981 1.00 91.12 88 LEU A O 1
ATOM 715 N N . MET A 1 89 ? -11.301 1.619 -2.213 1.00 94.44 89 MET A N 1
ATOM 716 C CA . MET A 1 89 ? -11.054 1.717 -3.655 1.00 94.44 89 MET A CA 1
ATOM 717 C C . MET A 1 89 ? -9.557 1.725 -3.981 1.00 94.44 89 MET A C 1
ATOM 719 O O . MET A 1 89 ? -9.147 1.048 -4.917 1.00 94.44 89 MET A O 1
ATOM 723 N N . SER A 1 90 ? -8.729 2.410 -3.186 1.00 94.25 90 SER A N 1
ATOM 724 C CA . SER A 1 90 ? -7.269 2.383 -3.341 1.00 94.25 90 SER A CA 1
ATOM 725 C C . SER A 1 90 ? -6.691 0.982 -3.125 1.00 94.25 90 SER A C 1
ATOM 727 O O . SER A 1 90 ? -5.815 0.565 -3.876 1.00 94.25 90 SER A O 1
ATOM 729 N N . VAL A 1 91 ? -7.195 0.234 -2.134 1.00 92.38 91 VAL A N 1
ATOM 730 C CA . VAL A 1 91 ? -6.771 -1.155 -1.872 1.00 92.38 91 VAL A CA 1
ATOM 731 C C . VAL A 1 91 ? -7.181 -2.093 -3.013 1.00 92.38 91 VAL A C 1
ATOM 733 O O . VAL A 1 91 ? -6.373 -2.911 -3.448 1.00 92.38 91 VAL A O 1
ATOM 736 N N . ILE A 1 92 ? -8.401 -1.958 -3.539 1.00 93.94 92 ILE A N 1
ATOM 737 C CA . ILE A 1 92 ? -8.860 -2.742 -4.699 1.00 93.94 92 ILE A CA 1
ATOM 738 C C . ILE A 1 92 ? -8.037 -2.385 -5.942 1.00 93.94 92 ILE A C 1
ATOM 740 O O . ILE A 1 92 ? -7.548 -3.278 -6.630 1.00 93.94 92 ILE A O 1
ATOM 744 N N . GLY A 1 93 ? -7.829 -1.091 -6.199 1.00 95.44 93 GLY A N 1
ATOM 745 C CA . GLY A 1 93 ? -7.009 -0.609 -7.310 1.00 95.44 93 GLY A CA 1
ATOM 746 C C . GLY A 1 93 ? -5.573 -1.125 -7.237 1.00 95.44 93 GLY A C 1
ATOM 747 O O . GLY A 1 93 ? -5.023 -1.538 -8.252 1.00 95.44 93 GLY A O 1
ATOM 748 N N . PHE A 1 94 ? -4.996 -1.192 -6.035 1.00 95.00 94 PHE A N 1
ATOM 749 C CA . PHE A 1 94 ? -3.692 -1.813 -5.812 1.00 95.00 94 PHE A CA 1
ATOM 750 C C . PHE A 1 94 ? -3.689 -3.299 -6.182 1.00 95.00 94 PHE A C 1
ATOM 752 O O . PHE A 1 94 ? -2.794 -3.733 -6.900 1.00 95.00 94 PHE A O 1
ATOM 759 N N . ALA A 1 95 ? -4.684 -4.074 -5.740 1.00 93.19 95 ALA A N 1
ATOM 760 C CA . ALA A 1 95 ? -4.757 -5.502 -6.046 1.00 93.19 95 ALA A CA 1
ATOM 761 C C . ALA A 1 95 ? -4.885 -5.764 -7.557 1.00 93.19 95 ALA A C 1
ATOM 763 O O . ALA A 1 95 ? -4.198 -6.634 -8.088 1.00 93.19 95 ALA A O 1
ATOM 764 N N . VAL A 1 96 ? -5.714 -4.979 -8.252 1.00 95.19 96 VAL A N 1
ATOM 765 C CA . VAL A 1 96 ? -5.884 -5.070 -9.711 1.00 95.19 96 VAL A CA 1
ATOM 766 C C . VAL A 1 96 ? -4.599 -4.679 -10.442 1.00 95.19 96 VAL A C 1
ATOM 768 O O . VAL A 1 96 ? -4.164 -5.405 -11.331 1.00 95.19 96 VAL A O 1
ATOM 771 N N . ALA A 1 97 ? -3.965 -3.571 -10.048 1.00 94.50 97 ALA A N 1
ATOM 772 C CA . ALA A 1 97 ? -2.702 -3.130 -10.635 1.00 94.50 97 ALA A CA 1
ATOM 773 C C . ALA A 1 97 ? -1.589 -4.167 -10.43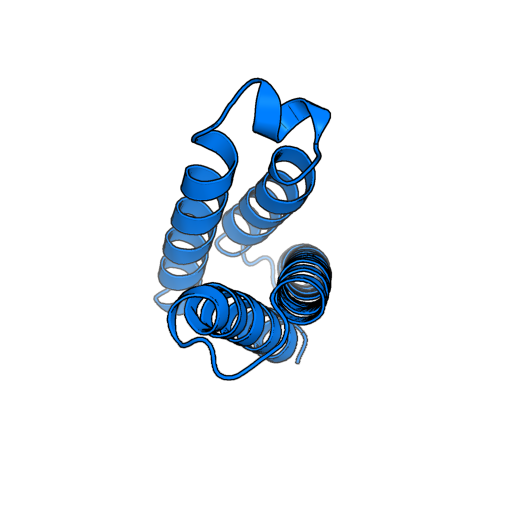7 1.00 94.50 97 ALA A C 1
ATOM 775 O O . ALA A 1 97 ? -0.840 -4.452 -11.367 1.00 94.50 97 ALA A O 1
ATOM 776 N N . LEU A 1 98 ? -1.503 -4.756 -9.240 1.00 92.06 98 LEU A N 1
ATOM 777 C CA . LEU A 1 98 ? -0.510 -5.777 -8.934 1.00 92.06 98 LEU A CA 1
ATOM 778 C C . LEU A 1 98 ? -0.759 -7.056 -9.740 1.00 92.06 98 LEU A C 1
ATOM 780 O O . LEU A 1 98 ? 0.183 -7.608 -10.296 1.00 92.06 98 LEU A O 1
ATOM 784 N N . ALA A 1 99 ? -2.013 -7.500 -9.855 1.00 92.50 99 ALA A N 1
ATOM 785 C CA . ALA A 1 99 ? -2.363 -8.650 -10.684 1.00 92.50 99 ALA A CA 1
ATOM 786 C C . ALA A 1 99 ? -2.018 -8.410 -12.163 1.00 92.50 99 ALA A C 1
ATOM 788 O O . ALA A 1 99 ? -1.410 -9.267 -12.793 1.00 92.50 99 ALA A O 1
ATOM 789 N N . TYR A 1 100 ? -2.347 -7.231 -12.696 1.00 93.25 100 TYR A N 1
ATOM 790 C CA . TYR A 1 100 ? -2.008 -6.849 -14.068 1.00 93.25 100 TYR A CA 1
ATOM 791 C C . TYR A 1 100 ? -0.495 -6.821 -14.315 1.00 93.25 100 TYR A C 1
ATOM 793 O O . TYR A 1 100 ? -0.040 -7.260 -15.367 1.00 93.25 100 TYR A O 1
ATOM 801 N N . HIS A 1 101 ? 0.277 -6.317 -13.352 1.00 91.44 101 HIS A N 1
ATOM 802 C CA . HIS A 1 101 ? 1.733 -6.302 -13.437 1.00 91.44 101 HIS A CA 1
ATOM 803 C C . HIS A 1 101 ? 2.335 -7.713 -13.382 1.00 91.44 101 HIS A C 1
ATOM 805 O O . HIS A 1 101 ? 3.279 -7.975 -14.099 1.00 91.44 101 HIS A O 1
ATOM 811 N N . ILE A 1 102 ? 1.784 -8.630 -12.577 1.00 88.25 102 ILE A N 1
ATOM 812 C CA . ILE A 1 102 ? 2.289 -10.013 -12.483 1.00 88.25 102 ILE A CA 1
ATOM 813 C C . ILE A 1 102 ? 1.965 -10.839 -13.740 1.00 88.25 102 ILE A C 1
ATOM 815 O O . ILE A 1 102 ? 2.689 -11.780 -14.055 1.00 88.25 102 ILE A O 1
ATOM 819 N N . ILE A 1 103 ? 0.847 -10.548 -14.412 1.00 91.00 103 ILE A N 1
ATOM 820 C CA . ILE A 1 103 ? 0.391 -11.302 -15.591 1.00 91.00 103 ILE A CA 1
ATOM 821 C C . ILE A 1 103 ? 1.179 -10.938 -16.863 1.00 91.00 103 ILE A C 1
ATOM 823 O O . ILE A 1 103 ? 1.278 -11.784 -17.751 1.00 91.00 103 ILE A O 1
ATOM 827 N N . ASN A 1 104 ? 1.698 -9.711 -16.964 1.00 77.06 104 ASN A N 1
ATOM 828 C CA . ASN A 1 104 ? 2.445 -9.219 -18.129 1.00 77.06 104 ASN A CA 1
ATOM 829 C C . ASN A 1 104 ? 3.950 -9.283 -17.899 1.00 77.06 104 ASN A C 1
ATOM 831 O O . ASN A 1 104 ? 4.660 -9.621 -18.869 1.00 77.06 104 ASN A O 1
#

Foldseek 3Di:
DLLVLLVVLQVQLVVLVCVCVVPPDDPVVSVVSNVVSLLVSLVSLLVVLVVCCVPVVQPLSVQLNVLSVQLVVCVDPVNCVVPVCSNVVSSVSNVVSVVSSVVD

Radius of gyration: 14.17 Å; chains: 1; bounding box: 32×28×40 Å

Organism: NCBI:txid1507512